Protein AF-A0A6B3F8K8-F1 (afdb_monomer)

Secondary structure (DSSP, 8-state):
-TTS-HHHHHHHHTTS--SSSPP--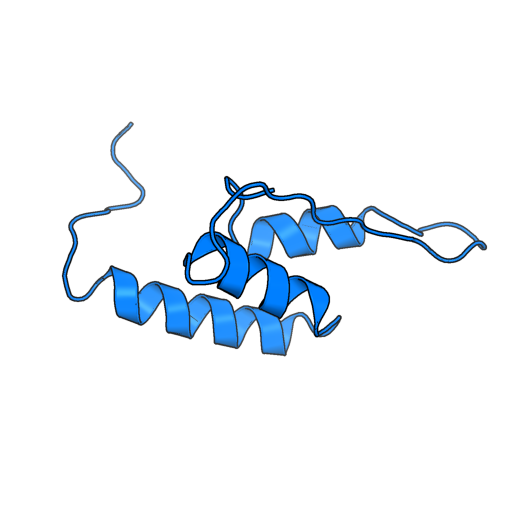-----S-TTSHHHHHHHHHHH---HHHHHHHHHHHHHHHHTT----S---

Mean predicted aligned error: 7.07 Å

Solvent-accessible surface area (backbone atoms only — not comparable to full-atom values): 4921 Å² total; per-residue (Å²): 88,69,92,52,54,66,68,56,51,52,57,56,53,73,70,53,46,87,64,94,55,88,57,85,82,85,86,56,74,90,64,56,80,90,33,72,50,38,52,50,53,49,56,57,71,74,49,87,54,67,66,62,51,50,51,54,48,52,54,58,49,57,67,47,63,78,80,44,99,70,74,98,76,78,133

pLDDT: mean 85.4, std 16.76, range [38.28, 96.94]

Foldseek 3Di:
DQPDALVRLLVVQVVAQPDPDRGDDDDDDPDDCPDPSNVSVVQSVVDNDPVSSVVVSVVVVVVDPVPDDDDVDDD

Sequence (75 aa):
ADRFGVSQLHQLRGRVGRGSAPGLCLLVTDMPEASPARARLGAVAATLDGFELSRVDLEQRREGDVLGQAQSGVR

Structure (mmCIF, N/CA/C/O backbone):
data_AF-A0A6B3F8K8-F1
#
_entry.id   AF-A0A6B3F8K8-F1
#
loop_
_atom_site.group_PDB
_atom_site.id
_atom_site.type_symbol
_atom_site.label_atom_id
_atom_site.label_alt_id
_atom_site.label_comp_id
_atom_site.label_asym_id
_atom_site.label_entity_id
_atom_site.label_seq_id
_atom_site.pdbx_PDB_ins_code
_atom_site.Cartn_x
_atom_site.Cartn_y
_atom_site.Cartn_z
_atom_site.occupancy
_atom_site.B_iso_or_equiv
_atom_site.auth_seq_id
_atom_site.auth_comp_id
_atom_site.auth_asym_id
_atom_site.auth_atom_id
_atom_site.pdbx_PDB_model_num
ATOM 1 N N . ALA A 1 1 ? 0.627 -9.837 6.272 1.00 81.44 1 ALA A N 1
ATOM 2 C CA . ALA A 1 1 ? 1.153 -8.485 5.948 1.00 81.44 1 ALA A CA 1
ATOM 3 C C . ALA A 1 1 ? 0.689 -7.438 6.972 1.00 81.44 1 ALA A C 1
ATOM 5 O O . ALA A 1 1 ? 1.006 -6.258 6.870 1.00 81.44 1 ALA A O 1
ATOM 6 N N . ASP A 1 2 ? -0.005 -7.884 8.014 1.00 87.62 2 ASP A N 1
ATOM 7 C CA . ASP A 1 2 ? -0.905 -7.079 8.847 1.00 87.62 2 ASP A CA 1
ATOM 8 C C . ASP A 1 2 ? -0.180 -6.147 9.808 1.00 87.62 2 ASP A C 1
ATOM 10 O O . ASP A 1 2 ? -0.729 -5.141 10.244 1.00 87.62 2 ASP A O 1
ATOM 14 N N . ARG A 1 3 ? 1.089 -6.457 10.082 1.00 89.19 3 ARG A N 1
ATOM 15 C CA . ARG A 1 3 ? 1.969 -5.717 10.990 1.00 89.19 3 ARG A CA 1
ATOM 16 C C . ARG A 1 3 ? 2.555 -4.439 10.385 1.00 89.19 3 ARG A C 1
ATOM 18 O O . ARG A 1 3 ? 3.224 -3.702 11.096 1.00 89.19 3 ARG A O 1
ATOM 25 N N . PHE A 1 4 ? 2.354 -4.195 9.091 1.00 93.06 4 PHE A N 1
ATOM 26 C CA . PHE A 1 4 ? 2.9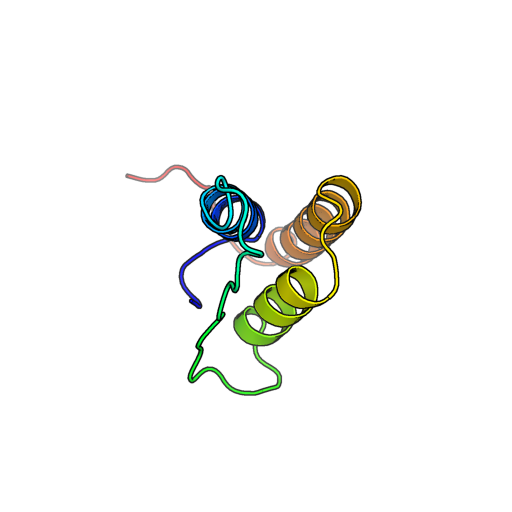30 -3.045 8.400 1.00 93.06 4 PHE A CA 1
ATOM 27 C C . PHE A 1 4 ? 1.891 -1.946 8.176 1.00 93.06 4 PHE A C 1
ATOM 29 O O . PHE A 1 4 ? 0.747 -2.226 7.803 1.00 93.06 4 PHE A O 1
ATOM 36 N N . GLY A 1 5 ? 2.311 -0.694 8.373 1.00 92.56 5 GLY A N 1
ATOM 37 C CA . GLY A 1 5 ? 1.554 0.493 7.970 1.00 92.56 5 GLY A CA 1
ATOM 38 C C . GLY A 1 5 ? 1.569 0.710 6.450 1.00 92.56 5 GLY A C 1
ATOM 39 O O . GLY A 1 5 ? 2.337 0.067 5.728 1.00 92.56 5 GLY A O 1
ATOM 40 N N . VAL A 1 6 ? 0.741 1.639 5.955 1.00 94.75 6 VAL A N 1
ATOM 41 C CA . VAL A 1 6 ? 0.588 1.916 4.510 1.00 94.75 6 VAL A CA 1
ATOM 42 C C . VAL A 1 6 ? 1.928 2.283 3.869 1.00 94.75 6 VAL A C 1
ATOM 44 O O . VAL A 1 6 ? 2.311 1.717 2.845 1.00 94.75 6 VAL A O 1
ATOM 47 N N . SER A 1 7 ? 2.681 3.183 4.505 1.00 91.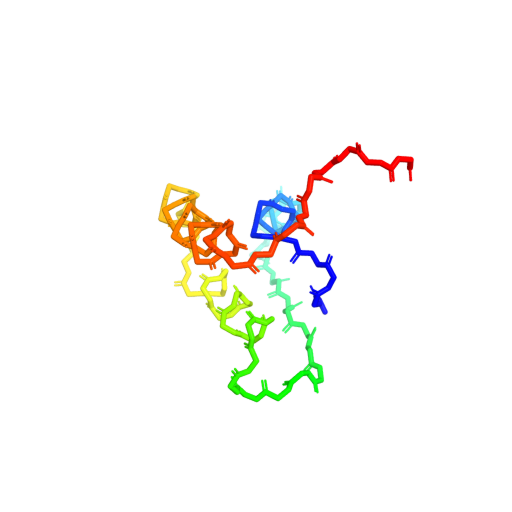94 7 SER A N 1
ATOM 48 C CA . SER A 1 7 ? 3.981 3.648 4.008 1.00 91.94 7 SER A CA 1
ATOM 49 C C . SER A 1 7 ? 5.013 2.521 3.908 1.00 91.94 7 SER A C 1
ATOM 51 O O . SER A 1 7 ? 5.716 2.416 2.904 1.00 91.94 7 SER A O 1
ATOM 53 N N . GLN A 1 8 ? 5.074 1.635 4.906 1.00 95.44 8 GLN A N 1
ATOM 54 C CA . GLN A 1 8 ? 5.980 0.485 4.905 1.00 95.44 8 GLN A CA 1
ATOM 55 C C . GLN A 1 8 ? 5.633 -0.496 3.783 1.00 95.44 8 GLN A C 1
ATOM 57 O O . GLN A 1 8 ? 6.522 -0.948 3.063 1.00 95.44 8 GLN A O 1
ATOM 62 N N . LEU A 1 9 ? 4.344 -0.790 3.592 1.00 96.88 9 LEU A N 1
ATOM 63 C CA . LEU A 1 9 ? 3.876 -1.655 2.506 1.00 96.88 9 LEU A CA 1
ATOM 64 C C . LEU A 1 9 ? 4.206 -1.062 1.130 1.00 96.88 9 LEU A C 1
ATOM 66 O O . LEU A 1 9 ? 4.707 -1.775 0.260 1.00 96.88 9 LEU A O 1
ATOM 70 N N . HIS A 1 10 ? 3.996 0.243 0.945 1.00 95.88 10 HIS A N 1
ATOM 71 C CA . HIS A 1 10 ? 4.341 0.945 -0.291 1.00 95.88 10 HIS A CA 1
ATOM 72 C C . HIS A 1 10 ? 5.852 0.893 -0.582 1.00 95.88 10 HIS A C 1
ATOM 74 O O . HIS A 1 10 ? 6.264 0.567 -1.697 1.00 95.88 10 HIS A O 1
ATOM 80 N N . GLN A 1 11 ? 6.689 1.132 0.433 1.00 95.12 11 GLN A N 1
ATOM 81 C CA . GLN A 1 11 ? 8.148 1.041 0.306 1.00 95.12 11 GLN A CA 1
ATOM 82 C C . GLN A 1 11 ? 8.618 -0.382 -0.030 1.00 95.12 11 GLN A C 1
ATOM 84 O O . GLN A 1 11 ? 9.517 -0.547 -0.856 1.00 95.12 11 GLN A O 1
ATOM 89 N N . LEU A 1 12 ? 8.014 -1.413 0.574 1.00 95.88 12 LEU A N 1
ATOM 90 C CA . LEU A 1 12 ? 8.306 -2.815 0.257 1.00 95.88 12 LEU A CA 1
ATOM 91 C C . LEU A 1 12 ? 7.905 -3.156 -1.184 1.00 95.88 12 LEU A C 1
ATOM 93 O O . LEU A 1 12 ? 8.706 -3.746 -1.910 1.00 95.88 12 LEU A O 1
ATOM 97 N N . ARG A 1 13 ? 6.718 -2.724 -1.630 1.00 95.75 13 ARG A N 1
ATOM 98 C CA . ARG A 1 13 ? 6.256 -2.897 -3.017 1.00 95.75 13 ARG A CA 1
ATOM 99 C C . ARG A 1 13 ? 7.227 -2.277 -4.023 1.00 95.75 13 ARG A C 1
ATOM 101 O O . ARG A 1 13 ? 7.567 -2.922 -5.007 1.00 95.75 13 ARG A O 1
ATOM 108 N N . GLY A 1 14 ? 7.742 -1.076 -3.749 1.00 94.12 14 GLY A N 1
ATOM 109 C CA . GLY A 1 14 ? 8.709 -0.377 -4.614 1.00 94.12 14 GLY A CA 1
ATOM 110 C C . GLY A 1 14 ? 10.092 -1.044 -4.738 1.00 94.12 14 GLY A C 1
ATOM 111 O O . GLY A 1 14 ? 10.960 -0.570 -5.482 1.00 94.12 14 GLY A O 1
ATOM 112 N N . ARG A 1 15 ? 10.340 -2.135 -4.004 1.00 94.75 15 ARG A N 1
ATOM 113 C CA . ARG A 1 15 ? 11.539 -2.977 -4.162 1.00 94.75 15 ARG A CA 1
ATOM 114 C C . ARG A 1 15 ? 11.335 -4.135 -5.146 1.00 94.75 15 ARG A C 1
ATOM 116 O O . ARG A 1 15 ? 12.315 -4.782 -5.499 1.00 94.75 15 ARG A O 1
ATOM 123 N N . VAL A 1 16 ? 10.110 -4.381 -5.607 1.00 94.69 16 VAL A N 1
ATOM 124 C CA . VAL A 1 16 ? 9.764 -5.457 -6.549 1.00 94.69 16 VAL A CA 1
ATOM 125 C C . VAL A 1 16 ? 9.775 -4.932 -7.991 1.00 94.69 16 VAL A C 1
ATOM 127 O O . VAL A 1 16 ? 9.426 -3.781 -8.228 1.00 94.69 16 VAL A O 1
ATOM 130 N N . GLY A 1 17 ? 10.154 -5.774 -8.962 1.00 91.06 17 GLY A N 1
ATOM 131 C CA . GLY A 1 17 ? 9.981 -5.468 -10.392 1.00 91.06 17 GLY A CA 1
ATOM 132 C C . GLY A 1 17 ? 10.943 -4.421 -10.963 1.00 91.06 17 GLY A C 1
ATOM 133 O O . GLY A 1 17 ? 10.560 -3.657 -11.837 1.00 91.06 17 GLY A O 1
ATOM 134 N N . ARG A 1 18 ? 12.190 -4.363 -10.475 1.00 89.81 18 ARG A N 1
ATOM 135 C CA . ARG A 1 18 ? 13.221 -3.415 -10.957 1.00 89.81 18 ARG A CA 1
ATOM 136 C C . ARG A 1 18 ? 13.968 -3.867 -12.222 1.00 89.81 18 ARG A C 1
ATOM 138 O O . ARG A 1 18 ? 14.893 -3.188 -12.654 1.00 89.81 18 ARG A O 1
ATOM 145 N N . GLY A 1 19 ? 13.620 -5.034 -12.760 1.00 91.31 19 GLY A N 1
ATOM 146 C CA . GLY A 1 19 ? 14.190 -5.578 -13.992 1.00 91.31 19 GLY A CA 1
ATOM 147 C C . GLY A 1 19 ? 13.301 -5.309 -15.204 1.00 91.31 19 GLY A C 1
ATOM 148 O O . GLY A 1 19 ? 12.345 -4.547 -15.135 1.00 91.31 19 GLY A O 1
ATOM 149 N N . SER A 1 20 ? 13.595 -5.979 -16.317 1.00 92.75 20 SER A N 1
ATOM 150 C CA . SER A 1 20 ? 12.784 -5.904 -17.540 1.00 92.75 20 SER A CA 1
ATOM 151 C C . SER A 1 20 ? 11.441 -6.638 -17.436 1.00 92.75 20 SER A C 1
ATOM 153 O O . SER A 1 20 ? 10.529 -6.356 -18.209 1.00 92.75 20 SER A O 1
ATOM 155 N N . ALA A 1 21 ? 11.313 -7.582 -16.500 1.00 94.00 21 ALA A N 1
ATOM 156 C CA . ALA A 1 21 ? 10.082 -8.324 -16.268 1.00 94.00 21 ALA A CA 1
ATOM 157 C C . ALA A 1 21 ? 9.145 -7.576 -15.297 1.00 94.00 21 ALA A C 1
ATOM 159 O O . ALA A 1 21 ? 9.626 -7.015 -14.304 1.00 94.00 21 ALA A O 1
ATOM 160 N N . PRO A 1 22 ? 7.816 -7.616 -15.518 1.00 91.31 22 PRO A N 1
ATOM 161 C CA . PRO A 1 22 ? 6.843 -7.063 -14.580 1.00 91.31 22 PRO A CA 1
ATOM 162 C C . PRO A 1 22 ? 6.975 -7.663 -13.173 1.00 91.31 22 PRO A C 1
ATOM 164 O O . PRO A 1 22 ? 7.184 -8.866 -13.009 1.00 91.31 22 PRO A O 1
ATOM 167 N N . GLY A 1 23 ? 6.825 -6.825 -12.146 1.00 91.50 23 GLY A N 1
ATOM 168 C CA . GLY A 1 23 ? 6.804 -7.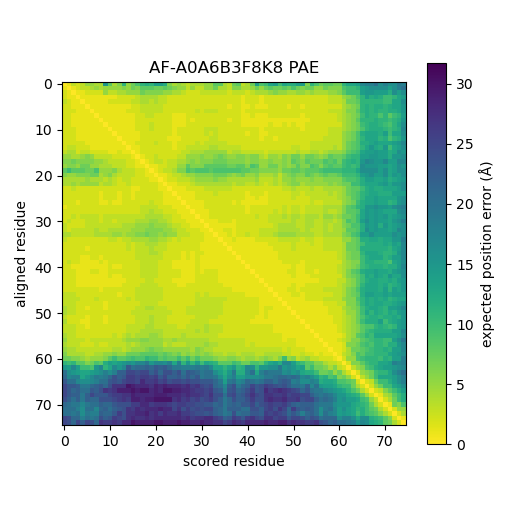259 -10.749 1.00 91.50 23 GLY A CA 1
ATOM 169 C C . GLY A 1 23 ? 5.412 -7.693 -10.284 1.00 91.50 23 GLY A C 1
ATOM 170 O O . GLY A 1 23 ? 4.421 -7.053 -10.623 1.00 91.50 23 GLY A O 1
ATOM 171 N N . LEU A 1 24 ? 5.343 -8.731 -9.446 1.00 94.62 24 LEU A N 1
ATOM 172 C CA . LEU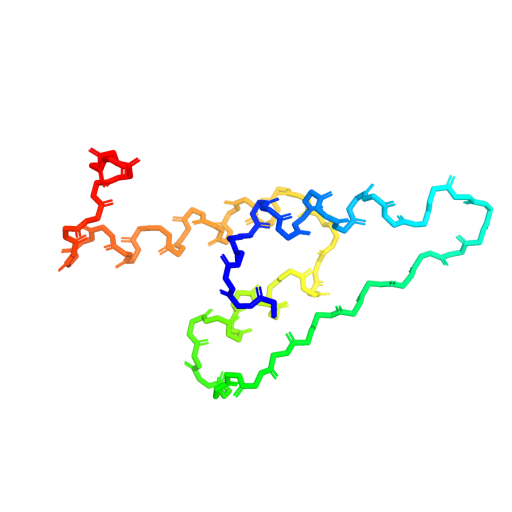 A 1 24 ? 4.128 -9.142 -8.735 1.00 94.62 24 LEU A CA 1
ATOM 173 C C . LEU A 1 24 ? 4.347 -9.004 -7.226 1.00 94.62 24 LEU A C 1
ATOM 175 O O . LEU A 1 24 ? 5.288 -9.570 -6.674 1.00 94.62 24 LEU A O 1
ATOM 179 N N . CYS A 1 25 ? 3.472 -8.259 -6.553 1.00 95.75 25 CYS A N 1
ATOM 180 C CA . CYS A 1 25 ? 3.493 -8.094 -5.102 1.00 95.75 25 CYS A CA 1
ATOM 181 C C . CYS A 1 25 ? 2.229 -8.719 -4.505 1.00 95.75 25 CYS A C 1
ATOM 183 O O . CYS A 1 2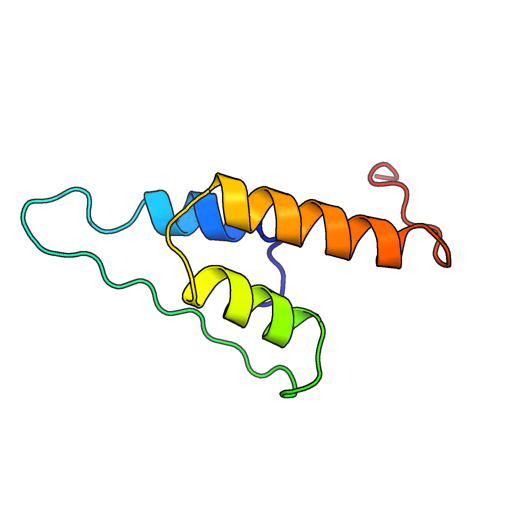5 ? 1.127 -8.235 -4.750 1.00 95.75 25 CYS A O 1
ATOM 185 N N . LEU A 1 26 ? 2.392 -9.796 -3.733 1.00 96.44 26 LEU A N 1
ATOM 186 C CA . LEU A 1 26 ? 1.291 -10.486 -3.062 1.00 96.44 26 LEU A CA 1
ATOM 187 C C . LEU A 1 26 ? 1.194 -10.028 -1.605 1.00 96.44 26 LEU A C 1
ATOM 189 O O . LEU A 1 26 ? 2.148 -10.151 -0.836 1.00 96.44 26 LEU A O 1
ATOM 193 N N . LEU A 1 27 ? 0.024 -9.520 -1.220 1.00 96.31 27 LEU A N 1
ATOM 194 C CA . LEU A 1 27 ? -0.283 -9.111 0.147 1.00 96.31 27 LEU A CA 1
ATOM 195 C C . LEU A 1 27 ? -1.138 -10.193 0.815 1.00 96.31 27 LEU A C 1
ATOM 197 O O . LEU A 1 27 ? -2.336 -10.282 0.568 1.00 96.31 27 LEU A O 1
ATOM 201 N N . VAL A 1 28 ? -0.515 -11.025 1.650 1.00 95.75 28 VAL A N 1
ATOM 202 C CA . VAL A 1 28 ? -1.186 -12.156 2.318 1.00 95.75 28 VAL A CA 1
ATOM 203 C C . VAL A 1 28 ? -1.601 -11.774 3.737 1.00 95.75 28 VAL A C 1
ATOM 205 O O . VAL A 1 28 ? -0.814 -11.149 4.457 1.00 95.75 28 VAL A O 1
ATOM 208 N N .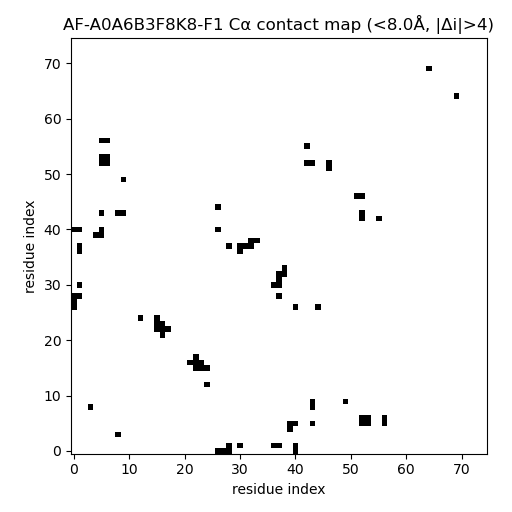 THR A 1 29 ? -2.814 -12.148 4.139 1.00 95.38 29 THR A N 1
ATOM 209 C CA . THR A 1 29 ? -3.383 -11.904 5.470 1.00 95.38 29 THR A CA 1
ATOM 210 C C . THR A 1 29 ? -4.413 -12.972 5.827 1.00 95.38 29 THR A C 1
ATOM 212 O O . THR A 1 29 ? -5.193 -13.369 4.964 1.00 95.38 29 THR A O 1
ATOM 215 N N . ASP A 1 30 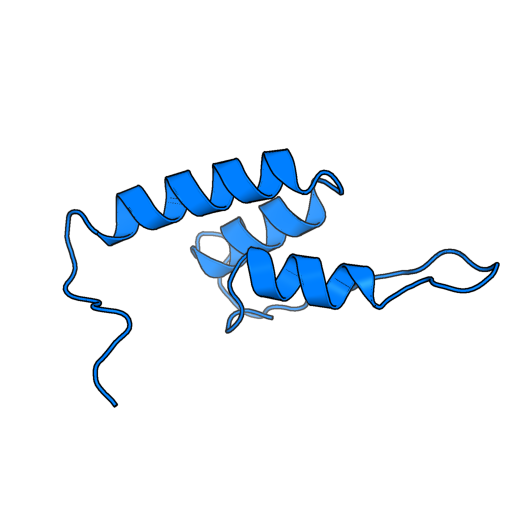? -4.443 -13.362 7.103 1.00 96.06 30 ASP A N 1
ATOM 216 C CA . ASP A 1 30 ? -5.504 -14.188 7.699 1.00 96.06 30 ASP A CA 1
ATOM 217 C C . ASP A 1 30 ? -6.506 -13.341 8.506 1.00 96.06 30 ASP A C 1
ATOM 219 O O . ASP A 1 30 ? -7.364 -13.865 9.216 1.00 96.06 30 ASP A O 1
ATOM 223 N N . MET A 1 31 ? -6.398 -12.010 8.438 1.00 95.44 31 MET A N 1
ATOM 224 C CA . MET A 1 31 ? -7.277 -11.120 9.185 1.00 95.44 31 MET A CA 1
ATOM 225 C C . MET A 1 31 ? -8.702 -11.137 8.612 1.00 95.44 31 MET A C 1
ATOM 227 O O . MET A 1 31 ? -8.870 -11.183 7.385 1.00 95.44 31 MET A O 1
ATOM 231 N N . PRO A 1 32 ? -9.733 -11.018 9.475 1.00 96.62 32 PRO A N 1
ATOM 232 C CA . PRO A 1 32 ? -11.124 -10.948 9.040 1.00 96.62 32 PRO A CA 1
ATOM 233 C C . PRO A 1 32 ? -11.362 -9.837 8.016 1.00 96.62 32 PRO A C 1
ATOM 235 O O . PRO A 1 32 ? -10.686 -8.804 8.035 1.00 96.62 32 PRO A O 1
ATOM 238 N N . GLU A 1 33 ? -12.366 -10.022 7.158 1.00 93.31 33 GLU A N 1
ATOM 239 C CA . GLU A 1 33 ? -12.652 -9.105 6.049 1.00 93.31 33 GLU A CA 1
ATOM 240 C C . GLU A 1 33 ? -12.912 -7.664 6.514 1.00 93.31 33 GLU A C 1
ATOM 242 O O . GLU A 1 33 ? -12.376 -6.721 5.940 1.00 93.31 33 GLU A O 1
ATOM 247 N N . ALA A 1 34 ? -13.634 -7.504 7.626 1.00 93.19 34 ALA A N 1
ATOM 248 C CA . ALA A 1 34 ? -13.953 -6.208 8.224 1.00 93.19 34 ALA A CA 1
ATOM 249 C C . ALA A 1 34 ? -12.818 -5.598 9.076 1.00 93.19 34 ALA A C 1
ATOM 251 O O . ALA A 1 34 ? -13.015 -4.580 9.735 1.00 93.19 34 ALA A O 1
ATOM 252 N N . SER A 1 35 ? -11.636 -6.220 9.134 1.00 93.12 35 SER A N 1
ATOM 253 C CA . SER A 1 35 ? -10.548 -5.722 9.981 1.00 93.12 35 SER A CA 1
ATOM 254 C C . SER A 1 35 ? -9.868 -4.473 9.390 1.00 93.12 35 SER A C 1
ATOM 256 O O . SER A 1 35 ? -9.689 -4.384 8.170 1.00 93.12 35 SER A O 1
ATOM 258 N N . PRO A 1 36 ? -9.354 -3.552 10.233 1.00 90.06 36 PRO A N 1
ATOM 259 C CA . PRO A 1 36 ? -8.557 -2.415 9.762 1.00 90.06 36 PRO A CA 1
ATOM 260 C C . PRO A 1 36 ? -7.326 -2.838 8.948 1.00 90.06 36 PRO A C 1
ATOM 262 O O . PRO A 1 36 ? -6.934 -2.172 7.992 1.00 90.06 36 PRO A O 1
ATOM 265 N N . ALA A 1 37 ? -6.722 -3.980 9.297 1.00 92.25 37 ALA A N 1
ATOM 266 C CA . ALA A 1 37 ? -5.611 -4.551 8.545 1.00 92.25 37 ALA A CA 1
ATOM 267 C C . ALA A 1 37 ? -6.030 -4.938 7.118 1.00 92.25 37 ALA A C 1
ATOM 269 O O . ALA A 1 37 ? -5.328 -4.594 6.168 1.00 92.25 37 ALA A O 1
ATOM 270 N N . ARG A 1 38 ? -7.191 -5.585 6.943 1.00 94.69 38 ARG A N 1
ATOM 271 C CA . ARG A 1 38 ? -7.704 -5.943 5.616 1.00 94.69 38 ARG A CA 1
ATOM 272 C C . ARG A 1 38 ? -8.031 -4.708 4.781 1.00 94.69 38 ARG A C 1
ATOM 274 O O . ARG A 1 38 ? -7.617 -4.655 3.624 1.00 94.69 38 ARG A O 1
ATOM 281 N N . ALA A 1 39 ? -8.687 -3.706 5.369 1.00 93.44 39 ALA A N 1
ATOM 282 C CA . ALA A 1 39 ? -8.976 -2.437 4.699 1.00 93.44 39 ALA A CA 1
ATOM 283 C C . ALA A 1 39 ? -7.688 -1.741 4.220 1.00 93.44 39 ALA A C 1
ATOM 285 O O . ALA A 1 39 ? -7.578 -1.345 3.059 1.00 93.44 39 ALA A O 1
ATOM 286 N N . ARG A 1 40 ? -6.663 -1.683 5.081 1.00 94.12 40 ARG A N 1
ATOM 287 C CA . ARG A 1 40 ? -5.338 -1.147 4.738 1.00 94.12 40 ARG A CA 1
ATOM 288 C C . ARG A 1 40 ? -4.676 -1.901 3.584 1.00 94.12 40 ARG A C 1
ATOM 290 O O . ARG A 1 40 ? -4.167 -1.269 2.660 1.00 94.12 40 ARG A O 1
ATOM 297 N N . LEU A 1 41 ? -4.666 -3.234 3.624 1.00 96.31 41 LEU A N 1
ATOM 298 C CA . LEU A 1 41 ? -4.085 -4.045 2.548 1.00 96.31 41 LEU A CA 1
ATOM 299 C C . LEU A 1 41 ? -4.850 -3.872 1.230 1.00 96.31 41 LEU A C 1
ATOM 301 O O . LEU A 1 41 ? -4.217 -3.786 0.180 1.00 96.31 41 LEU A O 1
ATOM 305 N N . GLY A 1 42 ? -6.179 -3.752 1.289 1.00 96.06 42 GLY A N 1
ATOM 306 C CA . GLY A 1 42 ? -7.023 -3.444 0.135 1.00 96.06 42 GLY A CA 1
ATOM 307 C C . GLY A 1 42 ? -6.672 -2.101 -0.504 1.00 96.06 42 GLY A C 1
ATOM 308 O O . GLY A 1 42 ? -6.453 -2.045 -1.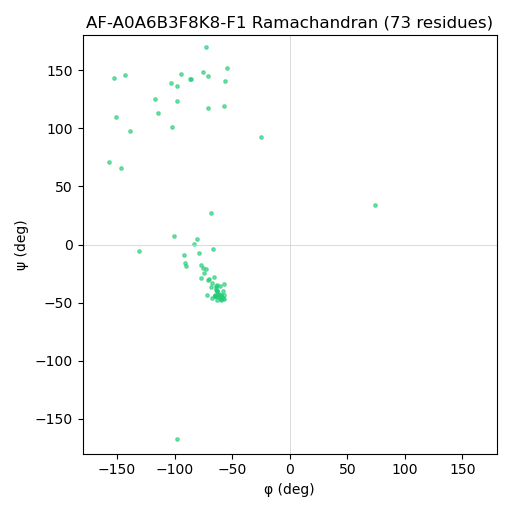710 1.00 96.06 42 GLY A O 1
ATOM 309 N N . ALA A 1 43 ? -6.514 -1.044 0.299 1.00 95.50 43 ALA A N 1
ATOM 310 C CA . ALA A 1 43 ? -6.106 0.269 -0.201 1.00 95.50 43 ALA A CA 1
ATOM 311 C C . ALA A 1 43 ? -4.734 0.229 -0.898 1.00 95.50 43 ALA A C 1
ATOM 313 O O . ALA A 1 43 ? -4.578 0.771 -1.989 1.00 95.50 43 ALA A O 1
ATOM 314 N N . VAL A 1 44 ? -3.751 -0.470 -0.314 1.00 96.94 44 VAL A N 1
ATOM 315 C CA . VAL A 1 44 ? -2.430 -0.649 -0.943 1.00 96.94 44 VAL A CA 1
ATOM 316 C C . VAL A 1 44 ? -2.530 -1.446 -2.245 1.00 96.94 44 VAL A C 1
ATOM 318 O O . VAL A 1 44 ? -1.829 -1.126 -3.200 1.00 96.94 44 VAL A O 1
ATOM 321 N N . ALA A 1 45 ? -3.376 -2.473 -2.313 1.00 96.69 45 ALA A N 1
ATOM 322 C CA . ALA A 1 45 ? -3.554 -3.264 -3.529 1.00 96.69 45 ALA A CA 1
ATOM 323 C C . ALA A 1 45 ? -4.282 -2.497 -4.649 1.00 96.69 45 ALA A C 1
ATOM 325 O O . ALA A 1 45 ? -4.008 -2.745 -5.821 1.00 96.69 45 ALA A O 1
ATOM 326 N N . ALA A 1 46 ? -5.182 -1.573 -4.302 1.00 96.88 46 ALA A N 1
ATOM 327 C CA . ALA A 1 46 ? -6.046 -0.878 -5.254 1.00 96.88 46 ALA A CA 1
ATOM 328 C C . ALA A 1 46 ? -5.330 0.188 -6.097 1.00 96.88 46 ALA A C 1
ATOM 330 O O . ALA A 1 46 ? -5.792 0.499 -7.192 1.00 96.88 46 ALA A O 1
ATOM 331 N N . THR A 1 47 ? -4.217 0.750 -5.613 1.00 96.25 47 THR A N 1
ATOM 332 C CA . THR A 1 47 ? -3.523 1.841 -6.310 1.00 96.25 47 THR A CA 1
ATOM 333 C C . THR A 1 47 ? -2.001 1.761 -6.207 1.00 96.25 47 THR A C 1
ATOM 335 O O . THR A 1 47 ? -1.403 1.345 -5.201 1.00 96.25 47 THR A O 1
ATOM 338 N N . LEU A 1 48 ? -1.349 2.194 -7.286 1.00 93.44 48 LEU A N 1
ATOM 339 C CA . LEU A 1 48 ? 0.095 2.392 -7.332 1.00 93.44 48 LEU A CA 1
ATOM 340 C C . LEU A 1 48 ? 0.508 3.813 -6.930 1.00 93.44 48 LEU A C 1
ATOM 342 O O . LEU A 1 48 ? 1.677 4.002 -6.585 1.00 93.44 48 LEU A O 1
ATOM 346 N N . ASP A 1 49 ? -0.428 4.765 -6.910 1.00 95.81 49 ASP A N 1
ATOM 347 C CA . ASP A 1 49 ? -0.164 6.169 -6.609 1.00 95.81 49 ASP A CA 1
ATOM 348 C C . ASP A 1 49 ? 0.168 6.367 -5.121 1.00 95.81 49 ASP A C 1
ATOM 350 O O . ASP A 1 49 ? -0.636 6.107 -4.222 1.00 95.81 49 ASP A O 1
ATOM 354 N N . GLY A 1 50 ? 1.388 6.835 -4.850 1.00 96.00 50 GLY A N 1
ATOM 355 C CA . GLY A 1 50 ? 1.850 7.116 -3.493 1.00 96.00 50 GLY A CA 1
ATOM 356 C C . GLY A 1 50 ? 1.104 8.271 -2.815 1.00 96.00 50 GLY A C 1
ATOM 357 O O . GLY A 1 50 ? 0.983 8.271 -1.586 1.00 96.00 50 GLY A O 1
ATOM 358 N N . PHE A 1 51 ? 0.577 9.236 -3.573 1.00 95.88 51 PHE A N 1
ATOM 359 C CA . PHE A 1 51 ? -0.191 10.354 -3.020 1.00 95.88 51 PHE A CA 1
ATOM 360 C C . PHE A 1 51 ? -1.567 9.905 -2.531 1.00 95.88 51 PHE A C 1
ATOM 362 O O . PHE A 1 51 ? -1.962 10.272 -1.423 1.00 95.88 51 PHE A O 1
ATOM 369 N N . GLU A 1 52 ? -2.268 9.067 -3.297 1.00 95.94 52 GLU A N 1
ATOM 370 C CA . GLU A 1 52 ? -3.539 8.476 -2.860 1.00 95.94 52 GLU A CA 1
ATOM 371 C C . GLU A 1 52 ? -3.355 7.645 -1.588 1.00 95.94 52 GLU A C 1
ATOM 373 O O . GLU A 1 52 ? -4.087 7.825 -0.613 1.00 95.94 52 GLU A O 1
ATOM 378 N N . LEU A 1 53 ? -2.314 6.809 -1.540 1.00 95.88 53 LEU A N 1
ATOM 379 C CA . LEU A 1 53 ? -1.988 6.036 -0.339 1.00 95.88 53 LEU A CA 1
ATOM 380 C C . LEU A 1 53 ? -1.671 6.925 0.867 1.00 95.88 53 LEU A C 1
ATOM 382 O O . LEU A 1 53 ? -2.045 6.591 1.990 1.00 95.88 53 LEU A O 1
ATOM 386 N N . SER A 1 54 ? -1.021 8.067 0.649 1.00 93.44 54 SER A N 1
ATOM 387 C CA . SER A 1 54 ? -0.724 9.021 1.723 1.00 93.44 54 SER A CA 1
ATOM 388 C C . SER A 1 54 ? -1.991 9.675 2.285 1.00 93.44 54 SER A C 1
ATOM 390 O O . SER A 1 54 ? -2.060 9.935 3.486 1.00 93.44 54 SER A O 1
ATOM 392 N N . ARG A 1 55 ? -3.018 9.905 1.453 1.00 93.00 55 ARG A N 1
ATOM 393 C CA . ARG A 1 55 ? -4.331 10.391 1.917 1.00 93.00 55 ARG A CA 1
ATOM 394 C C . ARG A 1 55 ? -5.048 9.348 2.767 1.00 93.00 55 ARG A C 1
ATOM 396 O O . ARG A 1 55 ? -5.510 9.680 3.854 1.00 93.00 55 ARG A O 1
ATOM 403 N N . VAL A 1 56 ? -5.059 8.095 2.312 1.00 89.94 56 VAL A N 1
ATOM 404 C CA . VAL A 1 56 ? -5.631 6.973 3.072 1.00 89.94 56 VAL A CA 1
ATOM 405 C C . VAL A 1 56 ? -4.930 6.804 4.424 1.00 89.94 56 VAL A C 1
ATOM 407 O O . VAL A 1 56 ? -5.588 6.616 5.444 1.00 89.94 56 VAL A O 1
ATOM 410 N N . ASP A 1 57 ? -3.598 6.897 4.456 1.00 89.25 57 ASP A N 1
ATOM 411 C CA . ASP A 1 57 ? -2.824 6.816 5.701 1.00 89.25 57 ASP A CA 1
ATOM 412 C C . ASP A 1 57 ? -3.168 7.968 6.664 1.00 89.25 57 ASP A C 1
ATOM 414 O O . ASP A 1 57 ? -3.306 7.748 7.866 1.00 89.25 57 ASP A O 1
ATOM 418 N N . LEU A 1 58 ? -3.363 9.187 6.146 1.00 88.31 58 LEU A N 1
ATOM 419 C CA . LEU A 1 58 ? -3.770 10.344 6.949 1.00 88.31 58 LEU A CA 1
ATOM 420 C C . LEU A 1 58 ? -5.173 10.170 7.549 1.00 88.31 58 LEU A C 1
ATOM 422 O O . LEU A 1 58 ? -5.378 10.491 8.719 1.00 88.31 58 LEU A O 1
ATOM 426 N N . GLU A 1 59 ? -6.127 9.669 6.766 1.00 86.25 59 GLU A N 1
ATOM 427 C CA . GLU A 1 59 ? -7.499 9.405 7.217 1.00 86.25 59 GLU A CA 1
ATOM 428 C C . GLU A 1 59 ? -7.523 8.338 8.323 1.00 86.25 59 GLU A C 1
ATOM 430 O O . GLU A 1 59 ? -8.067 8.588 9.398 1.00 86.25 59 GLU A O 1
ATOM 435 N N . GLN A 1 60 ? -6.821 7.214 8.135 1.00 78.19 60 GLN A N 1
ATOM 436 C CA . GLN A 1 60 ? -6.751 6.142 9.142 1.00 78.19 60 GLN A CA 1
ATOM 437 C C . GLN A 1 60 ? -6.078 6.588 10.451 1.00 78.19 60 GLN A C 1
ATOM 439 O O . GLN A 1 60 ? -6.471 6.150 11.532 1.00 78.19 60 GLN A O 1
ATOM 444 N N . ARG A 1 61 ? -5.070 7.470 10.390 1.00 77.12 61 ARG A N 1
ATOM 445 C CA . ARG A 1 61 ? -4.441 8.027 11.603 1.00 77.12 61 ARG A CA 1
ATOM 446 C C . ARG A 1 61 ? -5.376 8.956 12.371 1.00 77.12 61 ARG A C 1
ATOM 448 O O . ARG A 1 61 ? -5.347 8.948 13.597 1.00 77.12 61 ARG A O 1
ATOM 455 N N . ARG A 1 62 ? -6.207 9.737 11.672 1.00 64.38 62 ARG A N 1
ATOM 456 C CA . ARG A 1 62 ? -7.188 10.636 12.306 1.00 64.38 62 ARG A CA 1
ATOM 457 C C . ARG A 1 62 ? -8.248 9.868 13.087 1.00 64.38 62 ARG A C 1
ATOM 459 O O . ARG A 1 62 ? -8.648 10.324 14.149 1.00 64.38 62 ARG A O 1
ATOM 466 N N . GLU A 1 63 ? -8.665 8.704 12.604 1.00 59.41 63 GLU A N 1
ATOM 467 C CA . GLU A 1 63 ? -9.590 7.832 13.338 1.00 59.41 63 GLU A CA 1
ATOM 468 C C . GLU A 1 63 ? -8.935 7.189 14.575 1.00 59.41 63 GLU A C 1
ATOM 470 O O . GLU A 1 63 ? -9.608 6.957 15.577 1.00 59.41 63 GLU A O 1
ATOM 475 N N . GLY A 1 64 ? -7.619 6.945 14.540 1.00 54.88 64 GLY A N 1
ATOM 476 C CA . GLY A 1 64 ? -6.868 6.337 15.645 1.00 54.88 64 GLY A CA 1
ATOM 477 C C . GLY A 1 64 ? -6.548 7.270 16.823 1.00 54.88 64 GLY A C 1
ATOM 478 O O . GLY A 1 64 ? -6.451 6.792 17.950 1.00 54.88 64 GLY A O 1
ATOM 479 N N . ASP A 1 65 ? -6.414 8.580 16.592 1.00 54.59 65 ASP A N 1
ATOM 480 C CA . ASP A 1 65 ? -5.936 9.544 17.607 1.00 54.59 65 ASP A CA 1
ATOM 481 C C . ASP A 1 65 ? -7.065 10.157 18.464 1.00 54.59 65 ASP A C 1
ATOM 483 O O . ASP A 1 65 ? -6.840 10.663 19.560 1.00 54.59 65 ASP A O 1
ATOM 487 N N . VAL A 1 66 ? -8.321 10.082 18.006 1.00 52.47 66 VAL A N 1
ATOM 488 C CA . VAL A 1 66 ? -9.465 10.692 18.715 1.00 52.47 66 VAL A CA 1
ATOM 489 C C . VAL A 1 66 ? -9.915 9.858 19.928 1.00 52.47 66 VAL A C 1
ATOM 491 O O . VAL A 1 66 ? -10.586 10.385 20.814 1.00 52.47 66 VAL A O 1
ATOM 494 N N . LEU A 1 67 ? -9.533 8.575 20.015 1.00 52.94 67 LEU A N 1
ATOM 495 C CA . LEU A 1 67 ? -9.997 7.661 21.073 1.00 52.94 67 LEU A CA 1
ATOM 496 C C . LEU A 1 67 ? -8.896 6.862 21.797 1.00 52.94 67 LEU A C 1
ATOM 498 O O . LEU A 1 67 ? -9.213 6.178 22.770 1.00 52.94 67 LEU A O 1
ATOM 502 N N . GLY A 1 68 ? -7.623 6.922 21.392 1.00 45.66 68 GLY A N 1
ATOM 503 C CA . GLY A 1 68 ? -6.619 5.994 21.918 1.00 45.66 68 GLY A CA 1
ATOM 504 C C . GLY A 1 68 ? -5.199 6.537 21.962 1.00 45.66 68 GLY A C 1
ATOM 505 O O . GLY A 1 68 ? -4.524 6.635 20.949 1.00 45.66 68 GLY A O 1
ATOM 506 N N . GLN A 1 69 ? -4.740 6.779 23.190 1.00 52.91 69 GLN A N 1
ATOM 507 C CA . GLN A 1 69 ? -3.351 6.716 23.652 1.00 52.91 69 GLN A CA 1
ATOM 508 C C . GLN A 1 69 ? -2.465 5.774 22.808 1.00 52.91 69 GLN A C 1
ATOM 510 O O . GLN A 1 69 ? -2.355 4.583 23.095 1.00 52.91 69 GLN A O 1
ATOM 515 N N . ALA A 1 70 ? -1.795 6.306 21.790 1.00 52.94 70 ALA A N 1
ATOM 516 C CA . ALA A 1 70 ? -0.708 5.621 21.099 1.00 52.94 70 ALA A CA 1
ATOM 517 C C . ALA A 1 70 ? 0.324 6.650 20.630 1.00 52.94 70 ALA A C 1
ATOM 519 O O . ALA A 1 70 ? 0.549 6.868 19.441 1.00 52.94 70 ALA A O 1
ATOM 520 N N . GLN A 1 71 ? 0.974 7.291 21.603 1.00 52.75 71 GLN A N 1
ATOM 521 C CA . GLN A 1 71 ? 2.208 8.024 21.361 1.00 52.75 71 GLN A CA 1
ATOM 522 C C . GLN A 1 71 ? 3.224 7.046 20.757 1.00 52.75 71 GLN A C 1
ATOM 524 O O . GLN A 1 71 ? 3.610 6.069 21.400 1.00 52.75 71 GLN A O 1
ATOM 529 N N . SER A 1 72 ? 3.689 7.316 19.536 1.00 52.75 72 SER A N 1
ATOM 530 C CA . SER A 1 72 ? 4.688 6.523 18.798 1.00 52.75 72 SER A CA 1
ATOM 531 C C . SER A 1 72 ? 6.098 6.579 19.414 1.00 52.75 72 SER A C 1
ATOM 533 O O . SER A 1 72 ? 7.100 6.474 18.711 1.00 52.75 72 SER A O 1
ATOM 535 N N . GLY A 1 73 ? 6.187 6.800 20.723 1.00 49.75 73 GLY A N 1
ATOM 536 C CA . GLY A 1 73 ? 7.413 7.027 21.463 1.00 49.75 73 GLY A CA 1
ATOM 537 C C . GLY A 1 73 ? 7.235 6.687 22.934 1.00 49.75 73 GLY A C 1
ATOM 538 O O . GLY A 1 73 ? 7.230 7.590 23.766 1.00 49.75 73 GLY A O 1
ATOM 539 N N . VAL A 1 74 ? 7.110 5.395 23.246 1.00 41.16 74 VAL A N 1
ATOM 540 C CA . VAL A 1 74 ? 7.539 4.836 24.535 1.00 41.16 74 VAL A CA 1
ATOM 541 C C . VAL A 1 74 ? 8.218 3.484 24.274 1.00 41.16 74 VAL A C 1
ATOM 543 O O . VAL A 1 74 ? 7.546 2.469 24.146 1.00 41.16 74 VAL A O 1
ATOM 546 N N . ARG A 1 75 ? 9.556 3.557 24.229 1.00 38.28 75 ARG A N 1
ATOM 547 C CA . ARG A 1 75 ? 10.597 2.506 24.235 1.00 38.28 75 ARG A CA 1
ATOM 548 C C . ARG A 1 75 ? 10.622 1.476 23.107 1.00 38.28 75 ARG A C 1
ATOM 550 O O . ARG A 1 75 ? 9.826 0.520 23.126 1.00 38.28 75 ARG A O 1
#

Radius of gyration: 13.98 Å; Cα contacts (8 Å, |Δi|>4): 46; chains: 1; bounding box: 28×25×42 Å